Protein AF-A0A7G9RZU5-F1 (afdb_monomer_lite)

Sequence (117 aa):
MENNLLELIEYVETHLTDSDYQNVIKKIALSMADKPDSAIPHNLLGIVLLKHGLYNLAMNHFRAAVALDPTYTPANYNMISCDDPKFHPAFSSNTIIQGSTQKLTITKDGNITVIHI

pLDDT: mean 79.75, std 18.32, range [40.06, 97.75]

Foldseek 3Di:
DVCLLVVLLVCLVVQLDPVRLVVNLVSLVVVCVVCVLALQSLLSVLVSCLVVVNLVSSLVSLVVSCVSPVPFVQSVQCNVCSPPPPDDHDNHPCSCPPDAQWNWDQDPVGDTDTDRD

Structure (mmCIF, N/CA/C/O backbone):
data_AF-A0A7G9RZU5-F1
#
_entry.id   AF-A0A7G9RZU5-F1
#
loop_
_atom_site.group_PDB
_atom_site.id
_atom_site.type_symbol
_atom_site.label_atom_id
_atom_site.label_alt_id
_atom_site.label_comp_id
_atom_site.label_asym_id
_atom_site.label_entity_id
_atom_site.label_seq_id
_atom_site.pdbx_PDB_ins_code
_atom_site.Cartn_x
_atom_site.Cartn_y
_atom_site.Cartn_z
_atom_site.occupancy
_atom_site.B_iso_or_equiv
_atom_site.auth_seq_id
_atom_site.auth_comp_id
_atom_site.auth_asym_id
_atom_site.auth_atom_id
_atom_site.pdbx_PDB_model_num
ATOM 1 N N . MET A 1 1 ? -7.527 9.067 -17.908 1.00 46.41 1 MET A N 1
ATOM 2 C CA . MET A 1 1 ? -7.433 7.650 -17.484 1.00 46.41 1 MET A CA 1
ATOM 3 C C . MET A 1 1 ? -6.213 7.369 -16.603 1.00 46.41 1 MET A C 1
ATOM 5 O O . MET A 1 1 ? -6.291 6.431 -15.827 1.00 46.41 1 MET A O 1
ATOM 9 N N . GLU A 1 2 ? -5.145 8.179 -16.635 1.00 48.34 2 GLU A N 1
ATOM 10 C CA . GLU A 1 2 ? -3.990 8.039 -15.717 1.00 48.34 2 GLU A CA 1
ATOM 11 C C . GLU A 1 2 ? -4.260 8.485 -14.261 1.00 48.34 2 GLU A C 1
ATOM 13 O O . GLU A 1 2 ? -3.550 8.063 -13.356 1.00 48.34 2 GLU A O 1
ATOM 18 N N . ASN A 1 3 ? -5.328 9.249 -13.999 1.00 59.50 3 ASN A N 1
ATOM 19 C CA . ASN A 1 3 ? -5.606 9.801 -12.662 1.00 59.50 3 ASN A CA 1
ATOM 20 C C . ASN A 1 3 ? -6.149 8.797 -11.621 1.00 59.50 3 ASN A C 1
ATOM 22 O O . ASN A 1 3 ? -6.086 9.082 -10.432 1.00 59.50 3 ASN A O 1
ATOM 26 N N . ASN A 1 4 ? -6.635 7.611 -12.016 1.00 79.06 4 ASN A N 1
ATOM 27 C CA . ASN A 1 4 ? -7.365 6.714 -11.097 1.00 79.06 4 ASN A CA 1
ATOM 28 C C . ASN A 1 4 ? -6.466 6.103 -9.997 1.00 79.06 4 ASN A C 1
ATOM 30 O O . ASN A 1 4 ? -6.879 5.968 -8.849 1.00 79.06 4 ASN A O 1
ATOM 34 N N . LEU A 1 5 ? -5.209 5.767 -10.315 1.00 86.06 5 LEU A N 1
ATOM 35 C CA . LEU A 1 5 ? -4.297 5.162 -9.332 1.00 86.06 5 LEU A CA 1
ATOM 36 C C . LEU A 1 5 ? -3.726 6.191 -8.346 1.00 86.06 5 LEU A C 1
ATOM 38 O O . LEU A 1 5 ? -3.526 5.859 -7.181 1.00 86.06 5 LEU A O 1
ATOM 42 N N . LEU A 1 6 ? -3.508 7.435 -8.785 1.00 84.25 6 LEU A N 1
ATOM 43 C CA . LEU A 1 6 ? -3.120 8.534 -7.893 1.00 84.25 6 LEU A CA 1
ATOM 44 C C . LEU A 1 6 ? -4.269 8.908 -6.952 1.00 84.25 6 LEU A C 1
ATOM 46 O O . LEU A 1 6 ? -4.054 9.012 -5.749 1.00 84.25 6 LEU A O 1
ATOM 50 N N . GLU A 1 7 ? -5.493 9.007 -7.477 1.00 87.75 7 GLU A N 1
ATOM 51 C CA . GLU A 1 7 ? -6.699 9.211 -6.664 1.00 87.75 7 GLU A CA 1
ATOM 52 C C . GLU A 1 7 ? -6.901 8.077 -5.652 1.00 87.75 7 GLU A C 1
ATOM 54 O O . GLU A 1 7 ? -7.312 8.318 -4.519 1.00 87.75 7 GLU A O 1
ATOM 59 N N . LEU A 1 8 ? -6.607 6.828 -6.032 1.00 90.38 8 LEU A N 1
ATOM 60 C CA . LEU A 1 8 ? -6.654 5.704 -5.103 1.00 90.38 8 LEU A CA 1
ATOM 61 C C . LEU A 1 8 ? -5.626 5.865 -3.981 1.00 90.38 8 LEU A C 1
ATOM 63 O O . LEU A 1 8 ? -5.975 5.653 -2.825 1.00 90.38 8 LEU A O 1
ATOM 67 N N . ILE A 1 9 ? -4.384 6.226 -4.307 1.00 89.88 9 ILE A N 1
ATOM 68 C CA . ILE A 1 9 ? -3.329 6.454 -3.312 1.00 89.88 9 ILE A CA 1
ATOM 69 C C . ILE A 1 9 ? -3.765 7.527 -2.311 1.00 89.88 9 ILE A C 1
ATOM 71 O O . ILE A 1 9 ? -3.759 7.262 -1.111 1.00 89.88 9 ILE A O 1
ATOM 75 N N . GLU A 1 10 ? -4.205 8.687 -2.803 1.00 87.31 10 GLU A N 1
ATOM 76 C CA . GLU A 1 10 ? -4.662 9.803 -1.968 1.00 87.31 10 GLU A CA 1
ATOM 77 C C . GLU A 1 10 ? -5.869 9.406 -1.109 1.00 87.31 10 GLU A C 1
ATOM 79 O O . GLU A 1 10 ? -5.915 9.691 0.089 1.00 87.31 10 GLU A O 1
ATOM 84 N N . TYR A 1 11 ? -6.832 8.687 -1.692 1.00 90.12 11 TYR A N 1
ATOM 85 C CA . TYR A 1 11 ? -7.993 8.190 -0.962 1.00 90.12 11 TYR A CA 1
ATOM 86 C C . TYR A 1 11 ? -7.588 7.259 0.181 1.00 90.12 11 TYR A C 1
ATOM 88 O O . TYR A 1 11 ? -8.049 7.436 1.306 1.00 90.12 11 TYR A O 1
ATOM 96 N N . VAL A 1 12 ? -6.721 6.276 -0.085 1.00 91.12 12 VAL A N 1
ATOM 97 C CA . VAL A 1 12 ? -6.254 5.346 0.949 1.00 91.12 12 VAL A CA 1
ATOM 98 C C . VAL A 1 12 ? -5.480 6.114 2.021 1.00 91.12 12 VAL A C 1
ATOM 100 O O . VAL A 1 12 ? -5.751 5.922 3.197 1.00 91.12 12 VAL A O 1
ATOM 103 N N . GLU A 1 13 ? -4.562 7.004 1.652 1.00 85.31 13 GLU A N 1
ATOM 104 C CA . GLU A 1 13 ? -3.771 7.785 2.610 1.00 85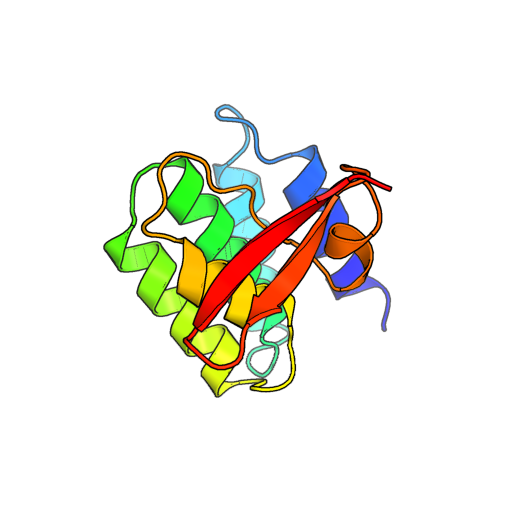.31 13 GLU A CA 1
ATOM 105 C C . GLU A 1 13 ? -4.649 8.614 3.563 1.00 85.31 13 GLU A C 1
ATOM 107 O O . GLU A 1 13 ? -4.413 8.631 4.771 1.00 85.31 13 GLU A O 1
ATOM 112 N N . THR A 1 14 ? -5.698 9.246 3.038 1.00 87.44 14 THR A N 1
ATOM 113 C CA . THR A 1 14 ? -6.583 10.138 3.805 1.00 87.44 14 THR A CA 1
ATOM 114 C C . THR A 1 14 ? -7.671 9.408 4.596 1.00 87.44 14 THR A C 1
ATOM 116 O O . THR A 1 14 ? -8.076 9.887 5.655 1.00 87.44 14 THR A O 1
ATOM 119 N N . HIS A 1 15 ? -8.139 8.251 4.118 1.00 86.62 15 HIS A N 1
ATOM 120 C CA . HIS A 1 15 ? -9.274 7.522 4.703 1.00 86.62 15 HIS A CA 1
ATOM 121 C C . HIS A 1 15 ? -8.859 6.252 5.456 1.00 86.62 15 HIS A C 1
ATOM 123 O O . HIS A 1 15 ? -9.714 5.541 5.984 1.00 86.62 15 HIS A O 1
ATOM 129 N N . LEU A 1 16 ? -7.561 5.951 5.563 1.00 83.25 16 LEU A N 1
ATOM 130 C CA . LEU A 1 16 ? -7.056 4.812 6.333 1.00 83.25 16 LEU A CA 1
ATOM 131 C C . LEU A 1 16 ? -7.085 5.087 7.846 1.00 83.25 16 LEU A C 1
ATOM 133 O O . LEU A 1 16 ? -6.062 5.167 8.527 1.00 83.25 16 LEU A O 1
ATOM 137 N N . THR A 1 17 ? -8.305 5.211 8.353 1.00 81.06 17 THR A N 1
ATOM 138 C CA . THR A 1 17 ? -8.666 5.284 9.767 1.00 81.06 17 THR A CA 1
ATOM 139 C C . THR A 1 17 ? -9.447 4.027 10.151 1.00 81.06 17 THR A C 1
ATOM 141 O O . THR A 1 17 ? -10.094 3.406 9.302 1.00 81.06 17 THR A O 1
ATOM 144 N N . ASP A 1 18 ? -9.441 3.664 11.433 1.00 72.94 18 ASP A N 1
ATOM 145 C CA . ASP A 1 18 ? -10.105 2.443 11.920 1.00 72.94 18 ASP A CA 1
ATOM 146 C C . ASP A 1 18 ? -11.617 2.414 11.638 1.00 72.94 18 ASP A C 1
ATOM 148 O O . ASP A 1 18 ? -12.218 1.346 11.560 1.00 72.94 18 ASP A O 1
ATOM 152 N N . SER A 1 19 ? -12.255 3.576 11.467 1.00 78.81 19 SER A N 1
ATOM 153 C CA . SER A 1 19 ? -13.696 3.657 11.191 1.00 78.81 19 SER A CA 1
ATOM 154 C C . SER A 1 19 ? -14.057 3.454 9.717 1.00 78.81 19 SER A C 1
ATOM 156 O O . SER A 1 19 ? -15.200 3.106 9.432 1.00 78.81 19 SER A O 1
ATOM 158 N N . ASP A 1 20 ? -13.116 3.642 8.784 1.00 78.75 20 ASP A N 1
ATOM 159 C CA . ASP A 1 20 ? -13.410 3.690 7.339 1.00 78.75 20 ASP A CA 1
ATOM 160 C C . ASP A 1 20 ? -12.671 2.619 6.509 1.00 78.75 20 ASP A C 1
ATOM 162 O O . ASP A 1 20 ? -12.783 2.545 5.282 1.00 78.75 20 ASP A O 1
ATOM 166 N N . TYR A 1 21 ? -11.947 1.710 7.171 1.00 81.44 21 TYR A N 1
ATOM 167 C CA . TYR A 1 21 ? -11.112 0.714 6.488 1.00 81.44 21 TYR A CA 1
ATOM 168 C C . TYR A 1 21 ? -11.893 -0.198 5.519 1.00 81.44 21 TYR A C 1
ATOM 170 O O . TYR A 1 21 ? -11.340 -0.665 4.524 1.00 81.44 21 TYR A O 1
ATOM 178 N N . GLN A 1 22 ? -13.186 -0.435 5.760 1.00 86.38 22 GLN A N 1
ATOM 179 C CA . GLN A 1 22 ? -14.037 -1.251 4.884 1.00 86.38 22 GLN A CA 1
ATOM 180 C C . GLN A 1 22 ? -14.243 -0.605 3.505 1.00 86.38 22 GLN A C 1
ATOM 182 O O . GLN A 1 22 ? -14.174 -1.289 2.479 1.00 86.38 22 GLN A O 1
ATOM 187 N N . ASN A 1 23 ? -14.438 0.717 3.451 1.00 89.56 23 ASN A N 1
ATOM 188 C CA . ASN A 1 23 ? -14.558 1.437 2.182 1.00 89.56 23 ASN A CA 1
ATOM 189 C C . ASN A 1 23 ? -13.213 1.504 1.455 1.00 89.56 23 ASN A C 1
ATOM 191 O O . ASN A 1 23 ? -13.162 1.315 0.237 1.00 89.56 23 ASN A O 1
ATOM 195 N N . VAL A 1 24 ? -12.122 1.670 2.209 1.00 93.00 24 VAL A N 1
ATOM 196 C CA . VAL A 1 24 ? -10.748 1.604 1.697 1.00 93.00 24 VAL A CA 1
ATOM 197 C C . VAL A 1 24 ? -10.483 0.262 1.012 1.00 93.00 24 VAL A C 1
ATOM 199 O O . VAL A 1 24 ? -10.113 0.238 -0.163 1.00 93.00 24 VAL A O 1
ATOM 202 N N . ILE A 1 25 ? -10.753 -0.861 1.685 1.00 93.25 25 ILE A N 1
ATOM 203 C CA . ILE A 1 25 ? -10.580 -2.204 1.106 1.00 93.25 25 ILE A CA 1
ATOM 204 C C . ILE A 1 25 ? -11.442 -2.373 -0.145 1.00 93.25 25 ILE A C 1
ATOM 206 O O . ILE A 1 25 ? -10.951 -2.855 -1.167 1.00 93.25 25 ILE A O 1
ATOM 210 N N . LYS A 1 26 ? -12.710 -1.947 -0.102 1.00 93.00 26 LYS A N 1
ATOM 211 C CA . LYS A 1 26 ? -13.614 -2.040 -1.254 1.00 93.00 26 LYS A CA 1
ATOM 212 C C . LYS A 1 26 ? -13.068 -1.279 -2.463 1.00 93.00 26 LYS A C 1
ATOM 214 O O . LYS A 1 26 ? -13.095 -1.803 -3.575 1.00 93.00 26 LYS A O 1
ATOM 219 N N . LYS A 1 27 ? -12.556 -0.062 -2.263 1.00 93.62 27 LYS A N 1
ATOM 220 C CA . LYS A 1 27 ? -12.016 0.760 -3.352 1.00 93.62 27 LYS A CA 1
ATOM 221 C C . LYS A 1 27 ? -10.712 0.184 -3.910 1.00 93.62 27 LYS A C 1
ATOM 223 O O . LYS A 1 27 ? -10.541 0.171 -5.128 1.00 93.62 27 LYS A O 1
ATOM 228 N N . ILE A 1 28 ? -9.856 -0.379 -3.056 1.00 94.94 28 ILE A N 1
ATOM 229 C CA . ILE A 1 28 ? -8.659 -1.115 -3.489 1.00 94.94 28 ILE A CA 1
ATOM 230 C C . ILE A 1 28 ? -9.042 -2.356 -4.310 1.00 94.94 28 ILE A C 1
ATOM 232 O O . ILE A 1 28 ? -8.479 -2.567 -5.381 1.00 94.94 28 ILE A O 1
ATOM 236 N N . ALA A 1 29 ? -10.023 -3.146 -3.864 1.00 94.50 29 ALA A N 1
ATOM 237 C CA . ALA A 1 29 ? -10.470 -4.350 -4.568 1.00 94.50 29 ALA A CA 1
ATOM 238 C C . ALA A 1 29 ? -11.035 -4.036 -5.963 1.00 94.50 29 ALA A C 1
ATOM 240 O O . ALA A 1 29 ? -10.718 -4.727 -6.930 1.00 94.50 29 ALA A O 1
ATOM 241 N N . LEU A 1 30 ? -11.817 -2.958 -6.088 1.00 94.19 30 LEU A N 1
ATOM 242 C CA . LEU A 1 30 ? -12.293 -2.478 -7.389 1.00 94.19 30 LEU A CA 1
ATOM 243 C C . LEU A 1 30 ? -11.131 -2.071 -8.299 1.00 94.19 30 LEU A C 1
ATOM 245 O O . LEU A 1 30 ? -11.128 -2.423 -9.475 1.00 94.19 30 LEU A O 1
ATOM 249 N N . SER A 1 31 ? -10.125 -1.377 -7.761 1.00 93.75 31 SER A N 1
ATOM 250 C CA . SER A 1 31 ? -8.955 -1.002 -8.555 1.00 93.75 31 SER A CA 1
ATOM 251 C C . SER A 1 31 ? -8.109 -2.204 -8.969 1.00 93.75 31 SER A C 1
ATOM 253 O O . SER A 1 31 ? -7.546 -2.180 -10.056 1.00 93.75 31 SER A O 1
ATOM 255 N N . MET A 1 32 ? -8.015 -3.239 -8.135 1.00 93.69 32 MET A N 1
ATOM 256 C CA . MET A 1 32 ? -7.321 -4.485 -8.470 1.00 93.69 32 MET A CA 1
ATOM 257 C C . MET A 1 32 ? -8.041 -5.247 -9.591 1.00 93.69 32 MET A C 1
ATOM 259 O O . MET A 1 32 ? -7.388 -5.843 -10.439 1.00 93.69 32 MET A O 1
ATOM 263 N N . ALA A 1 33 ? -9.377 -5.190 -9.636 1.00 93.00 33 ALA A N 1
ATOM 264 C CA . ALA A 1 33 ? -10.158 -5.768 -10.729 1.00 93.00 33 ALA A CA 1
ATOM 265 C C . ALA A 1 33 ? -10.020 -4.979 -12.046 1.00 93.00 33 ALA A C 1
ATOM 267 O O . ALA A 1 33 ? -9.972 -5.584 -13.112 1.00 93.00 33 ALA A O 1
ATOM 268 N N . ASP A 1 34 ? -9.942 -3.645 -11.976 1.00 93.12 34 ASP A N 1
ATOM 269 C CA . ASP A 1 34 ? -9.752 -2.769 -13.146 1.00 93.12 34 ASP A CA 1
ATOM 270 C C . ASP A 1 34 ? -8.314 -2.817 -13.694 1.00 93.12 34 ASP A C 1
ATOM 272 O O . ASP A 1 34 ? -8.091 -2.716 -14.900 1.00 93.12 34 ASP A O 1
ATOM 276 N N . LYS A 1 35 ? -7.330 -2.974 -12.799 1.00 92.38 35 LYS A N 1
ATOM 277 C CA . LYS A 1 35 ? -5.888 -2.950 -13.083 1.00 92.38 35 LYS A CA 1
ATOM 278 C C . LYS A 1 35 ? -5.188 -4.174 -12.474 1.00 92.38 35 LYS A C 1
ATOM 280 O O . LYS A 1 35 ? -4.406 -4.018 -11.532 1.00 92.38 35 LYS A O 1
ATOM 285 N N . PRO A 1 36 ? -5.461 -5.391 -12.979 1.00 93.81 36 PRO A N 1
ATOM 286 C CA . PRO A 1 36 ? -4.926 -6.630 -12.406 1.00 93.81 36 PRO A CA 1
ATOM 287 C C . PRO A 1 36 ? -3.405 -6.778 -12.563 1.00 93.81 36 PRO A C 1
ATOM 289 O O . PRO A 1 36 ? -2.788 -7.582 -11.873 1.00 93.81 36 PRO A O 1
ATOM 292 N N . ASP A 1 37 ? -2.801 -6.009 -13.465 1.00 94.81 37 ASP A N 1
ATOM 293 C CA . ASP A 1 37 ? -1.365 -5.942 -13.735 1.00 94.81 37 ASP A CA 1
ATOM 294 C C . ASP A 1 37 ? -0.644 -4.847 -12.928 1.00 94.81 37 ASP A C 1
ATOM 296 O O . ASP A 1 37 ? 0.570 -4.690 -13.037 1.00 94.81 37 ASP A O 1
ATOM 300 N N . SER A 1 38 ? -1.368 -4.086 -12.100 1.00 93.88 38 SER A N 1
ATOM 301 C CA . SER A 1 38 ? -0.794 -2.988 -11.327 1.00 93.88 38 SER A CA 1
ATOM 302 C C . SER A 1 38 ? -0.306 -3.436 -9.953 1.00 93.88 38 SER A C 1
ATOM 304 O O . SER A 1 38 ? -1.044 -4.021 -9.159 1.00 93.88 38 SER A O 1
ATOM 306 N N . ALA A 1 39 ? 0.926 -3.059 -9.614 1.00 95.12 39 ALA A N 1
ATOM 307 C CA . ALA A 1 39 ? 1.491 -3.268 -8.284 1.00 95.12 39 ALA A CA 1
ATOM 308 C C . ALA A 1 39 ? 0.834 -2.392 -7.196 1.00 95.12 39 ALA A C 1
ATOM 310 O O . ALA A 1 39 ? 0.835 -2.756 -6.017 1.00 95.12 39 ALA A O 1
ATOM 311 N N . ILE A 1 40 ? 0.254 -1.245 -7.575 1.00 94.31 40 ILE A N 1
ATOM 312 C CA . ILE A 1 40 ? -0.240 -0.225 -6.635 1.00 94.31 40 ILE A CA 1
ATOM 313 C C . ILE A 1 40 ? -1.362 -0.770 -5.729 1.00 94.31 40 ILE A C 1
ATOM 315 O O . ILE A 1 40 ? -1.205 -0.689 -4.510 1.00 94.31 40 ILE A O 1
ATOM 319 N N . PRO A 1 41 ? -2.457 -1.375 -6.239 1.00 95.31 41 PRO A N 1
ATOM 320 C CA . PRO A 1 41 ? -3.526 -1.896 -5.383 1.00 95.31 41 PRO A CA 1
ATOM 321 C C . PRO A 1 41 ? -3.049 -2.981 -4.411 1.00 95.31 41 PRO A C 1
ATOM 323 O O . PRO A 1 41 ? -3.494 -3.024 -3.265 1.00 95.31 41 PRO A O 1
ATOM 326 N N . HIS A 1 42 ? -2.110 -3.830 -4.838 1.00 97.31 42 HIS A N 1
ATOM 327 C CA . HIS A 1 42 ? -1.511 -4.842 -3.970 1.00 97.31 42 HIS A CA 1
ATOM 328 C C . HIS A 1 42 ? -0.695 -4.199 -2.844 1.00 97.31 42 HIS A C 1
ATOM 330 O O . HIS A 1 42 ? -0.894 -4.541 -1.681 1.00 97.31 42 HIS A O 1
ATOM 336 N N . ASN A 1 43 ? 0.150 -3.213 -3.152 1.00 96.19 43 ASN A N 1
ATOM 337 C CA . ASN A 1 43 ? 0.889 -2.475 -2.130 1.00 96.19 43 ASN A CA 1
ATOM 338 C C . ASN A 1 43 ? -0.048 -1.787 -1.126 1.00 96.19 43 ASN A C 1
ATOM 340 O O . ASN A 1 43 ? 0.125 -1.929 0.082 1.00 96.19 43 ASN A O 1
ATOM 344 N N . LEU A 1 44 ? -1.078 -1.097 -1.617 1.00 95.56 44 LEU A N 1
ATOM 345 C CA . LEU A 1 44 ? -2.046 -0.400 -0.771 1.00 95.56 44 LEU A CA 1
ATOM 346 C C . LEU A 1 44 ? -2.797 -1.365 0.152 1.00 95.56 44 LEU A C 1
ATOM 348 O O . LEU A 1 44 ? -2.925 -1.085 1.341 1.00 95.56 44 LEU A O 1
ATOM 352 N N . LEU A 1 45 ? -3.230 -2.529 -0.347 1.00 95.88 45 LEU A N 1
ATOM 353 C CA . LEU A 1 45 ? -3.873 -3.539 0.498 1.00 95.88 45 LEU A CA 1
ATOM 354 C C . LEU A 1 45 ? -2.916 -4.080 1.566 1.00 95.88 45 LEU A C 1
ATOM 356 O O . LEU A 1 45 ? -3.319 -4.257 2.714 1.00 95.88 45 LEU A O 1
ATOM 360 N N . GLY A 1 46 ? -1.644 -4.286 1.21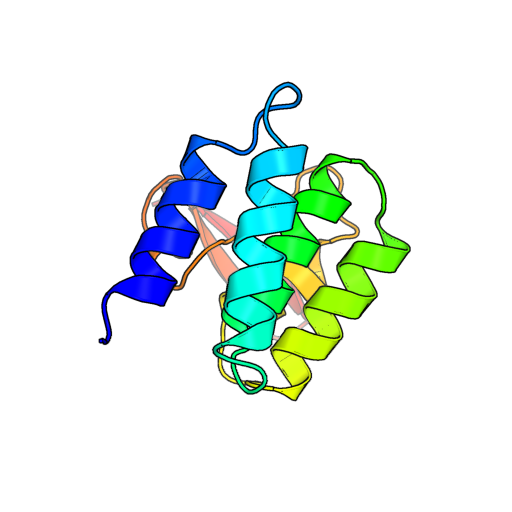3 1.00 95.38 46 GLY A N 1
ATOM 361 C CA . GLY A 1 46 ? -0.608 -4.665 2.170 1.00 95.38 46 GLY A CA 1
ATOM 362 C C . GLY A 1 46 ? -0.482 -3.659 3.316 1.00 95.38 46 GLY A C 1
ATOM 363 O O . GLY A 1 46 ? -0.468 -4.056 4.479 1.00 95.38 46 GLY A O 1
ATOM 364 N N . ILE A 1 47 ? -0.492 -2.357 3.014 1.00 93.44 47 ILE A N 1
ATOM 365 C CA . ILE A 1 47 ? -0.458 -1.285 4.024 1.00 93.44 47 ILE A CA 1
ATOM 366 C C . ILE A 1 47 ? -1.681 -1.348 4.951 1.00 93.44 47 ILE A C 1
ATOM 368 O O . ILE A 1 47 ? -1.535 -1.233 6.170 1.00 93.44 47 ILE A O 1
ATOM 372 N N . VAL A 1 48 ? -2.881 -1.549 4.393 1.00 91.94 48 VAL A N 1
ATOM 373 C CA . VAL A 1 48 ? -4.112 -1.672 5.192 1.00 91.94 48 VAL A CA 1
ATOM 374 C C . VAL A 1 48 ? -4.020 -2.868 6.137 1.00 91.94 48 VAL A C 1
ATOM 376 O O . VAL A 1 48 ? -4.267 -2.722 7.332 1.00 91.94 48 VAL A O 1
ATOM 379 N N . LEU A 1 49 ? -3.628 -4.037 5.628 1.00 91.81 49 LEU A N 1
ATOM 380 C CA . LEU A 1 49 ? -3.490 -5.262 6.419 1.00 91.81 49 LEU A CA 1
ATOM 381 C C . LEU A 1 49 ? -2.446 -5.109 7.526 1.00 91.81 49 LEU A C 1
ATOM 383 O O . LEU A 1 49 ? -2.674 -5.538 8.657 1.00 91.81 49 LEU A O 1
ATOM 387 N N . LEU A 1 50 ? -1.333 -4.447 7.218 1.00 89.62 50 LEU A N 1
ATOM 388 C CA . LEU A 1 50 ? -0.268 -4.199 8.175 1.00 89.62 50 LEU A CA 1
ATOM 389 C C . LEU A 1 50 ? -0.739 -3.336 9.349 1.00 89.62 50 LEU A C 1
ATOM 391 O O . LEU A 1 50 ? -0.475 -3.681 10.498 1.00 89.62 50 LEU A O 1
ATOM 395 N N . LYS A 1 51 ? -1.495 -2.261 9.087 1.00 87.00 51 LYS A N 1
ATOM 396 C CA . LYS A 1 51 ? -2.074 -1.425 10.155 1.00 87.00 51 LYS A CA 1
ATOM 397 C C . LYS A 1 51 ? -3.023 -2.189 11.080 1.00 87.00 51 LYS A C 1
ATOM 399 O O . LYS A 1 51 ? -3.163 -1.809 12.235 1.00 87.00 51 LYS A O 1
ATOM 404 N N . HIS A 1 52 ? -3.626 -3.273 10.596 1.00 86.06 52 HIS A N 1
ATOM 405 C CA . HIS A 1 52 ? -4.496 -4.146 11.385 1.00 86.06 52 HIS A CA 1
ATOM 406 C C . HIS A 1 52 ? -3.740 -5.320 12.038 1.00 86.06 52 HIS A C 1
ATOM 408 O O . HIS A 1 52 ? -4.365 -6.253 12.538 1.00 86.06 52 HIS A O 1
ATOM 414 N N . GLY A 1 53 ? -2.401 -5.312 12.022 1.00 87.75 53 GLY A N 1
ATOM 415 C CA . GLY A 1 53 ? -1.570 -6.364 12.618 1.00 87.75 53 GLY A CA 1
ATOM 416 C C . GLY A 1 53 ? -1.581 -7.687 11.845 1.00 87.75 53 GLY A C 1
ATOM 417 O O . GLY A 1 53 ? -1.148 -8.716 12.362 1.00 87.75 53 GLY A O 1
ATOM 418 N N . LEU A 1 54 ? -2.067 -7.694 10.601 1.00 90.25 54 LEU A N 1
ATOM 419 C CA . LEU A 1 54 ? -2.158 -8.887 9.756 1.00 90.25 54 LEU A CA 1
ATOM 420 C C . LEU A 1 54 ? -0.888 -9.055 8.905 1.00 90.25 54 LEU A C 1
ATOM 422 O O . LEU A 1 54 ? -0.951 -9.131 7.676 1.00 90.25 54 LEU A O 1
ATOM 426 N N . TYR A 1 55 ? 0.270 -9.132 9.568 1.00 89.31 55 TYR A N 1
ATOM 427 C CA . TYR A 1 55 ? 1.609 -9.128 8.954 1.00 89.31 55 TYR A CA 1
ATOM 428 C C . TYR A 1 55 ? 1.787 -10.171 7.839 1.00 89.31 55 TYR A C 1
ATOM 430 O O . TYR A 1 55 ? 2.202 -9.840 6.731 1.00 89.31 55 TYR A O 1
ATOM 438 N N . ASN A 1 56 ? 1.383 -11.422 8.086 1.00 91.00 56 ASN A N 1
ATOM 439 C CA . ASN A 1 56 ? 1.508 -12.503 7.100 1.00 91.00 56 ASN A CA 1
ATOM 440 C C . ASN A 1 56 ? 0.726 -12.218 5.806 1.00 91.00 56 ASN A C 1
ATOM 442 O O . ASN A 1 56 ? 1.192 -12.525 4.710 1.00 91.00 56 ASN A O 1
ATOM 446 N N . LEU A 1 57 ? -0.467 -11.626 5.925 1.00 93.25 57 LEU A N 1
ATOM 447 C CA . LEU A 1 57 ? -1.282 -11.272 4.764 1.00 93.25 57 LEU A CA 1
ATOM 448 C C . LEU A 1 57 ? -0.704 -10.048 4.051 1.00 93.25 57 LEU A C 1
ATOM 450 O O . LEU A 1 57 ? -0.637 -10.042 2.823 1.00 93.25 57 LEU A O 1
ATOM 454 N N . ALA A 1 58 ? -0.228 -9.053 4.803 1.00 94.62 58 ALA A N 1
ATOM 455 C CA . ALA A 1 58 ? 0.443 -7.885 4.242 1.00 94.62 58 ALA A CA 1
ATOM 456 C C . ALA A 1 58 ? 1.660 -8.283 3.391 1.00 94.62 58 ALA A C 1
ATOM 458 O O . ALA A 1 58 ? 1.766 -7.865 2.238 1.00 94.62 58 ALA A O 1
ATOM 459 N N . MET A 1 59 ? 2.512 -9.176 3.908 1.00 95.12 59 MET A N 1
ATOM 460 C CA . MET A 1 59 ? 3.685 -9.702 3.202 1.00 95.12 59 MET A CA 1
ATOM 461 C C . MET A 1 59 ? 3.320 -10.360 1.863 1.00 95.12 59 MET A C 1
ATOM 463 O O . MET A 1 59 ? 3.999 -10.142 0.859 1.00 95.12 59 MET A O 1
ATOM 467 N N . ASN A 1 60 ? 2.229 -11.131 1.806 1.00 96.38 60 ASN A N 1
ATOM 468 C CA . ASN A 1 60 ? 1.771 -11.741 0.553 1.00 96.38 60 ASN A CA 1
ATOM 469 C C . ASN A 1 60 ? 1.408 -10.684 -0.498 1.00 96.38 60 ASN A C 1
ATOM 471 O O . ASN A 1 60 ? 1.749 -10.832 -1.672 1.00 96.38 60 ASN A O 1
ATOM 475 N N . HIS A 1 61 ? 0.755 -9.601 -0.077 1.00 97.19 61 HIS A N 1
ATOM 476 C CA . HIS A 1 61 ? 0.382 -8.510 -0.970 1.00 97.19 61 HIS A CA 1
ATOM 477 C C . HIS A 1 61 ? 1.583 -7.664 -1.408 1.00 97.19 61 HIS A C 1
ATOM 479 O O . HIS A 1 61 ? 1.668 -7.318 -2.585 1.00 97.19 61 HIS A O 1
ATOM 485 N N . PHE A 1 62 ? 2.555 -7.406 -0.530 1.00 96.12 62 PHE A N 1
ATOM 486 C CA . PHE A 1 62 ? 3.797 -6.743 -0.934 1.00 96.12 62 PHE A CA 1
ATOM 487 C C . PHE A 1 62 ? 4.601 -7.588 -1.927 1.00 96.12 62 PHE A C 1
ATOM 489 O O . PHE A 1 62 ? 5.049 -7.068 -2.945 1.00 96.12 62 PHE A O 1
ATOM 496 N N . ARG A 1 63 ? 4.698 -8.905 -1.709 1.00 97.25 63 ARG A N 1
ATOM 497 C CA . ARG A 1 63 ? 5.327 -9.830 -2.666 1.00 97.25 63 ARG A CA 1
ATOM 498 C C . ARG A 1 63 ? 4.630 -9.838 -4.021 1.00 97.25 63 ARG A C 1
ATOM 500 O O . ARG A 1 63 ? 5.308 -9.832 -5.041 1.00 97.25 63 ARG A O 1
ATOM 507 N N . ALA A 1 64 ? 3.298 -9.830 -4.038 1.00 97.75 64 ALA A N 1
ATOM 508 C CA . ALA A 1 64 ? 2.537 -9.734 -5.280 1.00 97.75 64 ALA A CA 1
ATOM 509 C C . ALA A 1 64 ? 2.825 -8.414 -6.014 1.00 97.75 64 ALA A C 1
ATOM 511 O O . ALA A 1 64 ? 3.079 -8.431 -7.213 1.00 97.75 64 ALA A O 1
ATOM 512 N N . ALA A 1 65 ? 2.868 -7.289 -5.294 1.00 97.00 65 ALA A N 1
ATOM 513 C CA . ALA A 1 65 ? 3.217 -5.995 -5.873 1.00 97.00 65 ALA A CA 1
ATOM 514 C C . ALA A 1 65 ? 4.634 -5.991 -6.475 1.00 97.00 65 ALA A C 1
ATOM 516 O O . ALA A 1 65 ? 4.804 -5.560 -7.611 1.00 97.00 65 ALA A O 1
ATOM 517 N N . VAL A 1 66 ? 5.628 -6.538 -5.764 1.00 96.38 66 VAL A N 1
ATOM 518 C CA . VAL A 1 66 ? 7.010 -6.677 -6.267 1.00 96.38 66 VAL A CA 1
ATOM 519 C C . VAL A 1 66 ? 7.091 -7.626 -7.467 1.00 96.38 66 VAL A C 1
ATOM 521 O O . VAL A 1 66 ? 7.887 -7.401 -8.371 1.00 96.38 66 VAL A O 1
ATOM 524 N N . ALA A 1 67 ? 6.276 -8.682 -7.506 1.00 97.69 67 ALA A N 1
ATOM 525 C CA . ALA A 1 67 ? 6.238 -9.600 -8.643 1.00 97.69 67 ALA A CA 1
ATOM 526 C C . ALA A 1 67 ? 5.627 -8.958 -9.901 1.00 97.69 67 ALA A C 1
ATOM 528 O O . ALA A 1 67 ? 6.067 -9.265 -11.007 1.00 97.69 67 ALA A O 1
ATOM 529 N N . LEU A 1 68 ? 4.628 -8.085 -9.732 1.00 97.00 68 LEU A N 1
ATOM 530 C CA . LEU A 1 68 ? 3.995 -7.339 -10.824 1.00 97.00 68 LEU A CA 1
ATOM 531 C C . LEU A 1 68 ? 4.903 -6.22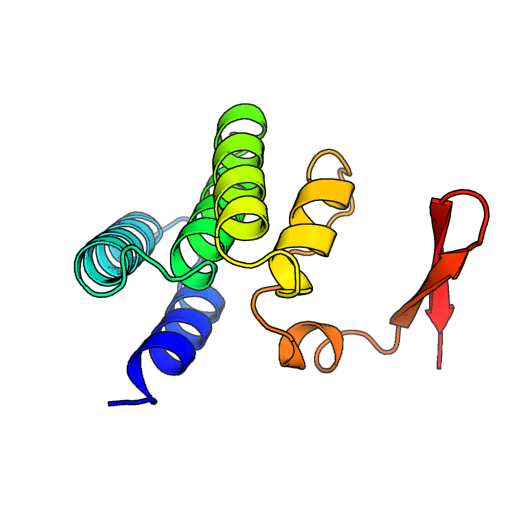5 -11.352 1.00 97.00 68 LEU A C 1
ATOM 533 O O . LEU A 1 68 ? 5.069 -6.090 -12.561 1.00 97.00 68 LEU A O 1
ATOM 537 N N . ASP A 1 69 ? 5.513 -5.455 -10.451 1.00 94.81 69 ASP A N 1
ATOM 538 C CA . ASP A 1 69 ? 6.479 -4.417 -10.797 1.00 94.81 69 ASP A CA 1
ATOM 539 C C . ASP A 1 69 ? 7.658 -4.420 -9.809 1.00 94.81 69 ASP A C 1
ATOM 541 O O . ASP A 1 69 ? 7.601 -3.787 -8.747 1.00 94.81 69 ASP A O 1
ATOM 545 N N . PRO A 1 70 ? 8.773 -5.079 -10.169 1.00 93.06 70 PRO A N 1
ATOM 546 C CA . PRO A 1 70 ? 9.980 -5.086 -9.350 1.00 93.06 70 PRO A CA 1
ATOM 547 C C . PRO A 1 70 ? 10.607 -3.699 -9.160 1.00 93.06 70 PRO A C 1
ATOM 549 O O . PRO A 1 70 ? 11.406 -3.510 -8.242 1.00 93.06 70 PRO A O 1
ATOM 552 N N . THR A 1 71 ? 10.276 -2.727 -10.017 1.00 91.38 71 THR A N 1
ATOM 553 C CA . THR A 1 71 ? 10.802 -1.356 -9.967 1.00 91.38 71 THR A CA 1
ATOM 554 C C . THR A 1 71 ? 9.943 -0.416 -9.124 1.00 91.38 71 THR A C 1
ATOM 556 O O . THR A 1 71 ? 10.371 0.700 -8.820 1.00 91.38 71 THR A O 1
ATOM 559 N N . TYR A 1 72 ? 8.768 -0.866 -8.672 1.00 88.88 72 TYR A N 1
ATOM 560 C CA . TYR A 1 72 ? 7.890 -0.088 -7.809 1.00 88.88 72 TYR A CA 1
ATOM 561 C C . TYR A 1 72 ? 8.460 -0.002 -6.384 1.00 88.88 72 TYR A C 1
ATOM 563 O O . TYR A 1 72 ? 8.200 -0.827 -5.503 1.00 88.88 72 TYR A O 1
ATOM 571 N N . THR A 1 73 ? 9.268 1.034 -6.155 1.00 89.38 73 THR A N 1
ATOM 572 C CA . THR A 1 73 ? 10.002 1.294 -4.905 1.00 89.38 73 THR A CA 1
ATOM 573 C C . THR A 1 73 ? 9.160 1.172 -3.627 1.00 89.38 73 THR A C 1
ATOM 575 O O . THR A 1 73 ? 9.658 0.564 -2.677 1.00 89.38 73 THR A O 1
ATOM 578 N N . PRO A 1 74 ? 7.906 1.673 -3.558 1.00 89.62 74 PRO A N 1
ATOM 579 C CA . PRO A 1 74 ? 7.096 1.562 -2.345 1.00 89.62 74 PRO A CA 1
ATOM 580 C C . PRO A 1 74 ? 6.826 0.117 -1.916 1.00 89.62 74 PRO A C 1
ATOM 582 O O . PRO A 1 74 ? 6.922 -0.181 -0.730 1.00 89.62 74 PRO A O 1
ATOM 585 N N . ALA A 1 75 ? 6.559 -0.798 -2.855 1.00 91.50 75 ALA A N 1
ATOM 586 C CA . ALA A 1 75 ? 6.322 -2.201 -2.514 1.00 91.50 75 ALA A CA 1
ATOM 587 C C . ALA A 1 75 ? 7.584 -2.887 -1.988 1.00 91.50 75 ALA A C 1
ATOM 589 O O . ALA A 1 75 ? 7.508 -3.623 -1.009 1.00 91.50 75 ALA A O 1
ATOM 590 N N . ASN A 1 76 ? 8.748 -2.607 -2.584 1.00 89.81 76 ASN A N 1
ATOM 591 C CA . ASN A 1 76 ? 10.024 -3.126 -2.089 1.00 89.81 76 ASN A CA 1
ATOM 592 C C . ASN A 1 76 ? 10.322 -2.631 -0.669 1.00 89.81 76 ASN A C 1
ATOM 594 O O . ASN A 1 76 ? 10.664 -3.427 0.204 1.00 89.81 76 ASN A O 1
ATOM 598 N N . TYR A 1 77 ? 10.156 -1.328 -0.432 1.00 89.06 77 TYR A N 1
ATOM 599 C CA . TYR A 1 77 ? 10.359 -0.731 0.884 1.00 89.06 77 TYR A CA 1
ATOM 600 C C . TYR A 1 77 ? 9.409 -1.336 1.924 1.00 89.06 77 TYR A C 1
ATOM 602 O O . TYR A 1 77 ? 9.848 -1.815 2.968 1.00 89.06 77 TYR A O 1
ATOM 610 N N . ASN A 1 78 ? 8.115 -1.402 1.603 1.00 91.56 78 ASN A N 1
ATOM 611 C CA . ASN A 1 78 ? 7.119 -1.953 2.510 1.00 91.56 78 ASN A CA 1
ATOM 612 C C . ASN A 1 78 ? 7.321 -3.450 2.762 1.00 91.56 78 ASN A C 1
ATOM 614 O O . ASN A 1 78 ? 7.100 -3.897 3.879 1.00 91.56 78 ASN A O 1
ATOM 618 N N . MET A 1 79 ? 7.779 -4.218 1.768 1.00 91.06 79 MET A N 1
ATOM 619 C CA . MET A 1 79 ? 8.108 -5.635 1.933 1.00 91.06 79 MET A CA 1
ATOM 620 C C . MET A 1 79 ? 9.274 -5.839 2.904 1.00 91.06 79 MET A C 1
ATOM 622 O O . MET A 1 79 ? 9.188 -6.685 3.785 1.00 91.06 79 MET A O 1
ATOM 626 N N . ILE A 1 80 ? 10.363 -5.078 2.743 1.00 8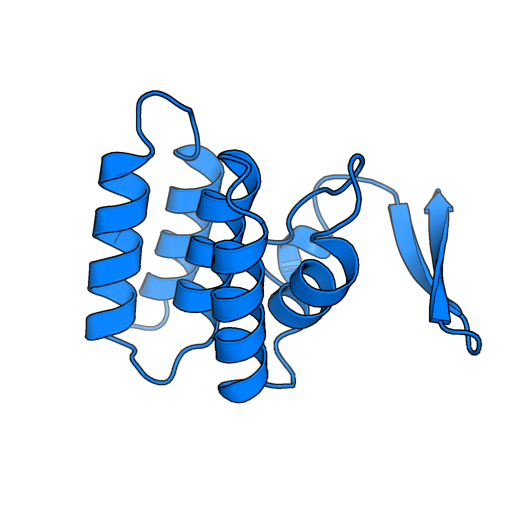8.44 80 ILE A N 1
ATOM 627 C CA . ILE A 1 80 ? 11.568 -5.211 3.578 1.00 88.44 80 ILE A CA 1
ATOM 628 C C . ILE A 1 80 ? 11.271 -4.820 5.027 1.00 88.44 80 ILE A C 1
ATOM 630 O O . ILE A 1 80 ? 11.817 -5.414 5.954 1.00 88.44 80 ILE A O 1
ATOM 634 N N . SER A 1 81 ? 10.409 -3.827 5.223 1.00 83.50 81 SER A N 1
ATOM 635 C CA . SER A 1 81 ? 10.172 -3.233 6.533 1.00 83.50 81 SER A CA 1
ATOM 636 C C . SER A 1 81 ? 8.856 -3.655 7.193 1.00 83.50 81 SER A C 1
ATOM 638 O O . SER A 1 81 ? 8.562 -3.154 8.275 1.00 83.50 81 SER A O 1
ATOM 640 N N . CYS A 1 82 ? 8.062 -4.568 6.612 1.00 83.56 82 CYS A N 1
ATOM 641 C CA . CYS A 1 82 ? 6.757 -4.918 7.196 1.00 83.56 82 CYS A CA 1
ATOM 642 C C . CYS A 1 82 ? 6.854 -5.578 8.577 1.00 83.56 82 CYS A C 1
ATOM 644 O O . CYS A 1 82 ? 5.882 -5.556 9.324 1.00 83.56 82 CYS A O 1
ATOM 646 N N . ASP A 1 83 ? 8.008 -6.143 8.925 1.00 77.19 83 ASP A N 1
ATOM 647 C CA . ASP A 1 83 ? 8.243 -6.781 10.222 1.00 77.19 83 ASP A CA 1
ATOM 648 C C . ASP A 1 83 ? 8.812 -5.804 11.277 1.00 77.19 83 ASP A C 1
ATOM 650 O O . ASP A 1 83 ? 9.066 -6.201 12.416 1.00 77.19 83 ASP A O 1
ATOM 654 N N . ASP A 1 84 ? 9.006 -4.521 10.934 1.00 78.06 84 ASP A N 1
ATOM 655 C CA . ASP A 1 84 ? 9.543 -3.505 11.848 1.00 78.06 84 ASP A CA 1
ATOM 656 C C . ASP A 1 84 ? 8.417 -2.789 12.635 1.00 78.06 84 ASP A C 1
ATOM 658 O O . ASP A 1 84 ? 7.555 -2.134 12.044 1.00 78.06 84 ASP A O 1
ATOM 662 N N . PRO A 1 85 ? 8.416 -2.832 13.982 1.00 61.53 85 PRO A N 1
ATOM 663 C CA . PRO A 1 85 ? 7.416 -2.148 14.806 1.00 61.53 85 PRO A CA 1
ATOM 664 C C . PRO A 1 85 ? 7.454 -0.609 14.731 1.00 61.53 85 PRO A C 1
ATOM 666 O O . PRO A 1 85 ? 6.508 0.036 15.181 1.00 61.53 85 PRO A O 1
ATOM 669 N N . LYS A 1 86 ? 8.518 0.002 14.193 1.00 69.12 86 LYS A N 1
ATOM 670 C CA . LYS A 1 86 ? 8.635 1.459 13.966 1.00 69.12 86 LYS A CA 1
ATOM 671 C C . LYS A 1 86 ? 8.361 1.858 12.514 1.00 69.12 86 LYS A C 1
ATOM 673 O O . LYS A 1 86 ? 8.662 2.980 12.108 1.00 69.12 86 LYS A O 1
ATOM 678 N N . PHE A 1 87 ? 7.825 0.938 11.723 1.00 73.19 87 PHE A N 1
ATOM 679 C CA . PHE A 1 87 ? 7.620 1.126 10.301 1.00 73.19 87 PHE A CA 1
ATOM 680 C C . PHE A 1 87 ? 6.592 2.215 9.964 1.00 73.19 87 PHE A C 1
ATOM 682 O O . PHE A 1 87 ? 5.497 2.277 10.527 1.00 73.19 87 PHE A O 1
ATOM 689 N N . HIS A 1 88 ? 6.923 3.016 8.951 1.00 78.88 88 HIS A N 1
ATOM 690 C CA . HIS A 1 88 ? 6.007 3.944 8.298 1.00 78.88 88 HIS A CA 1
ATOM 691 C C . HIS A 1 88 ? 5.762 3.487 6.853 1.00 78.88 88 HIS A C 1
ATOM 693 O O . HIS A 1 88 ? 6.723 3.441 6.087 1.00 78.88 88 HIS A O 1
ATOM 699 N N . PRO A 1 89 ? 4.517 3.163 6.457 1.00 83.50 89 PRO A N 1
ATOM 700 C CA . PRO A 1 89 ? 4.226 2.672 5.114 1.00 83.50 89 PRO A CA 1
ATOM 701 C C . PRO A 1 89 ? 4.418 3.738 4.035 1.00 83.50 89 PRO A C 1
ATOM 703 O O . PRO A 1 89 ? 3.957 4.869 4.174 1.00 83.50 89 PRO A O 1
ATOM 706 N N . ALA A 1 90 ? 5.031 3.344 2.919 1.00 85.62 90 ALA A N 1
ATOM 707 C CA . ALA A 1 90 ? 5.146 4.158 1.717 1.00 85.62 90 ALA A CA 1
ATOM 708 C C . ALA A 1 90 ? 4.008 3.844 0.734 1.00 85.62 90 ALA A C 1
ATOM 710 O O . ALA A 1 90 ? 3.863 2.712 0.267 1.00 85.62 90 ALA A O 1
ATOM 711 N N . PHE A 1 91 ? 3.216 4.855 0.376 1.00 82.56 91 PHE A N 1
ATOM 712 C CA . PHE A 1 91 ? 2.087 4.698 -0.547 1.00 82.56 91 PHE A CA 1
ATOM 713 C C . PHE A 1 91 ? 2.483 4.913 -2.017 1.00 82.56 91 PHE A C 1
ATOM 715 O O . PHE A 1 91 ? 1.941 4.263 -2.908 1.00 82.56 91 PHE A O 1
ATOM 722 N N . SER A 1 92 ? 3.448 5.797 -2.288 1.00 78.50 92 SER A N 1
ATOM 723 C CA . SER A 1 92 ? 3.928 6.131 -3.635 1.00 78.50 92 SER A CA 1
ATOM 724 C C . SER A 1 92 ? 5.405 6.541 -3.641 1.00 78.50 92 SER A C 1
ATOM 726 O O . SER A 1 92 ? 5.987 6.816 -2.591 1.00 78.50 92 SER A O 1
ATOM 728 N N . SER A 1 93 ? 6.006 6.639 -4.832 1.00 65.19 93 SER A N 1
ATOM 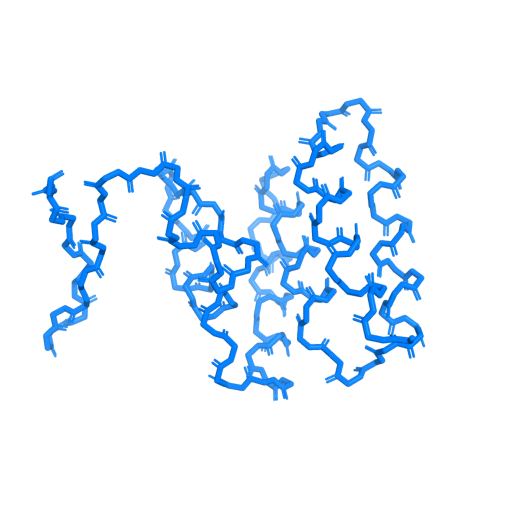729 C CA . SER A 1 93 ? 7.370 7.160 -5.013 1.00 65.19 93 SER A CA 1
ATOM 730 C C . SER A 1 93 ? 7.532 8.586 -4.467 1.00 65.19 93 SER A C 1
ATOM 732 O O . SER A 1 93 ? 8.608 8.940 -3.994 1.00 65.19 93 SER A O 1
ATOM 734 N N . ASN A 1 94 ? 6.453 9.379 -4.473 1.00 61.47 94 ASN A N 1
ATOM 735 C CA . ASN A 1 94 ? 6.428 10.735 -3.919 1.00 61.47 94 ASN A CA 1
ATOM 736 C C . ASN A 1 94 ? 6.261 10.740 -2.390 1.00 61.47 94 ASN A C 1
ATOM 738 O O . ASN A 1 94 ? 6.731 11.663 -1.732 1.00 61.47 94 ASN A O 1
ATOM 742 N N . THR A 1 95 ? 5.656 9.698 -1.805 1.00 60.50 95 THR A N 1
ATOM 743 C CA . THR A 1 95 ? 5.480 9.565 -0.346 1.00 60.50 95 THR A CA 1
ATOM 744 C C . THR A 1 95 ? 6.813 9.367 0.376 1.00 60.50 95 THR A C 1
ATOM 746 O O . THR A 1 95 ? 6.972 9.816 1.505 1.00 60.50 95 THR A O 1
ATOM 749 N N . ILE A 1 96 ? 7.822 8.793 -0.291 1.00 51.91 96 ILE A N 1
ATOM 750 C CA . ILE A 1 96 ? 9.197 8.744 0.237 1.00 51.91 96 ILE A CA 1
ATOM 751 C C . ILE A 1 96 ? 9.785 10.173 0.404 1.00 51.91 96 ILE A C 1
ATOM 753 O O . ILE A 1 96 ? 10.804 10.345 1.068 1.00 51.91 96 ILE A O 1
ATOM 757 N N . ILE A 1 97 ? 9.157 11.214 -0.171 1.00 46.50 97 ILE A N 1
ATOM 758 C CA . ILE A 1 97 ? 9.702 12.582 -0.266 1.00 46.50 97 ILE A CA 1
ATOM 759 C C . ILE A 1 97 ? 8.888 13.628 0.527 1.00 46.50 97 ILE A C 1
ATOM 761 O O . ILE A 1 97 ? 9.400 14.711 0.802 1.00 46.50 97 ILE A O 1
ATOM 765 N N . GLN A 1 98 ? 7.669 13.336 0.987 1.00 40.06 98 GLN A N 1
ATOM 766 C CA . GLN A 1 98 ? 6.868 14.290 1.768 1.00 40.06 98 GLN A CA 1
ATOM 767 C C . GLN A 1 98 ? 6.379 13.674 3.080 1.00 40.06 98 GLN A C 1
ATOM 769 O O . GLN A 1 98 ? 5.370 12.985 3.116 1.00 40.06 98 GLN A O 1
ATOM 774 N N . GLY A 1 99 ? 7.093 13.949 4.175 1.00 41.25 99 GLY A N 1
ATOM 775 C CA . GLY A 1 99 ? 6.590 13.668 5.527 1.00 41.25 99 GLY A CA 1
ATOM 776 C C . GLY A 1 99 ? 7.649 13.485 6.610 1.00 41.25 99 GLY A C 1
ATOM 777 O O . GLY A 1 99 ? 7.366 13.678 7.786 1.00 41.25 99 GLY A O 1
ATOM 778 N N . SER A 1 100 ? 8.892 13.198 6.237 1.00 40.41 100 SER A N 1
ATOM 779 C CA . SER A 1 100 ? 10.022 13.243 7.160 1.00 40.41 100 SER A CA 1
ATOM 780 C C . SER A 1 100 ? 11.249 13.716 6.404 1.00 40.41 100 SER A C 1
ATOM 782 O O . SER A 1 100 ? 11.560 13.168 5.349 1.00 40.41 100 SER A O 1
ATOM 784 N N . THR A 1 101 ? 11.963 14.698 6.943 1.00 41.62 101 THR A N 1
ATOM 785 C CA . THR A 1 101 ? 13.329 15.100 6.565 1.00 41.62 101 THR A CA 1
ATOM 786 C C . THR A 1 101 ? 14.337 13.982 6.859 1.00 41.62 101 THR A C 1
ATOM 788 O O . THR A 1 101 ? 15.353 14.163 7.521 1.00 41.62 101 THR A O 1
ATOM 791 N N . GLN A 1 102 ? 14.021 12.771 6.417 1.00 48.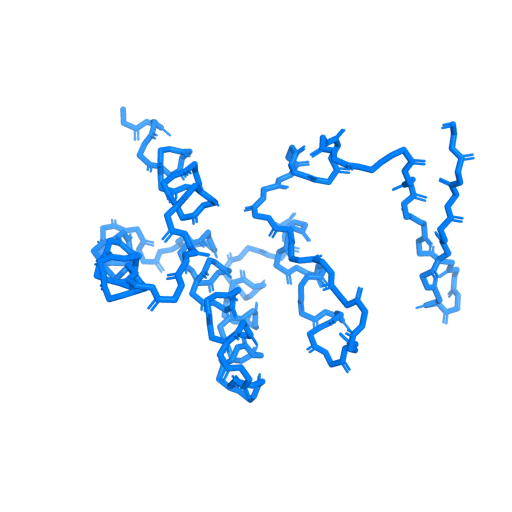84 102 GLN A N 1
ATOM 792 C CA . GLN A 1 102 ? 14.734 11.549 6.713 1.00 48.84 102 GLN A CA 1
ATOM 793 C C . GLN A 1 102 ? 14.927 10.812 5.396 1.00 48.84 102 GLN A C 1
ATOM 795 O O . GLN A 1 102 ? 14.067 10.072 4.926 1.00 48.84 102 GLN A O 1
ATOM 800 N N . LYS A 1 103 ? 16.077 11.059 4.772 1.00 45.59 103 LYS A N 1
ATOM 801 C CA . LYS A 1 103 ? 16.515 10.311 3.600 1.00 45.59 103 LYS A CA 1
ATOM 802 C C . LYS A 1 103 ? 17.011 8.954 4.089 1.00 45.59 103 LYS A C 1
ATOM 804 O O . LYS A 1 103 ? 18.040 8.876 4.756 1.00 45.59 103 LYS A O 1
ATOM 809 N N . LEU A 1 104 ? 16.285 7.888 3.769 1.00 44.81 104 LEU A N 1
ATOM 810 C CA . LEU A 1 104 ? 16.722 6.524 4.058 1.00 44.81 104 LEU A CA 1
ATOM 811 C C . LEU A 1 104 ? 17.732 6.086 2.997 1.00 44.81 104 LEU A C 1
ATOM 813 O O . LEU A 1 104 ? 17.498 6.252 1.800 1.00 44.81 104 LEU A O 1
ATOM 817 N N . THR A 1 105 ? 18.874 5.553 3.420 1.00 44.88 105 THR A N 1
ATOM 818 C CA . THR A 1 105 ? 19.859 4.945 2.514 1.00 44.88 105 THR A CA 1
ATOM 819 C C . THR A 1 105 ? 20.100 3.504 2.932 1.00 44.88 105 THR A C 1
ATOM 821 O O . THR A 1 105 ? 20.323 3.232 4.111 1.00 44.88 105 THR A O 1
ATOM 824 N N . ILE A 1 106 ? 20.047 2.596 1.955 1.00 45.84 106 ILE A N 1
ATOM 825 C CA . ILE A 1 106 ? 20.395 1.185 2.128 1.00 45.84 106 ILE A CA 1
ATOM 826 C C . ILE A 1 106 ? 21.907 1.070 1.938 1.00 45.84 106 ILE A C 1
ATOM 828 O O . ILE A 1 106 ? 22.438 1.387 0.869 1.00 45.84 106 ILE A O 1
ATOM 832 N N . THR A 1 107 ? 22.615 0.673 2.988 1.00 54.69 107 THR A N 1
ATOM 833 C CA . THR A 1 107 ? 24.059 0.434 2.935 1.00 54.69 107 THR A CA 1
ATOM 834 C C . THR A 1 107 ? 24.358 -0.892 2.228 1.00 54.69 107 THR A C 1
ATOM 836 O O . THR A 1 107 ? 23.483 -1.737 2.045 1.00 54.69 107 THR A O 1
ATOM 839 N N . LYS A 1 108 ? 25.605 -1.092 1.778 1.00 47.62 108 LYS A N 1
ATOM 840 C CA . LYS A 1 108 ? 26.008 -2.283 0.995 1.00 47.62 108 LYS A CA 1
ATOM 841 C C . LYS A 1 108 ? 25.821 -3.619 1.735 1.00 47.62 108 LYS A C 1
ATOM 843 O O . LYS A 1 108 ? 25.821 -4.664 1.097 1.00 47.62 108 LYS A O 1
ATOM 848 N N . ASP A 1 109 ? 25.680 -3.574 3.053 1.00 58.75 109 ASP A N 1
ATOM 849 C CA . ASP A 1 109 ? 25.402 -4.688 3.964 1.00 58.75 109 ASP A CA 1
ATOM 850 C C . ASP A 1 109 ? 23.903 -4.851 4.294 1.00 58.75 109 ASP A C 1
ATOM 852 O O . ASP A 1 109 ? 23.548 -5.714 5.089 1.00 58.75 109 ASP A O 1
ATOM 856 N N . GLY A 1 110 ? 23.018 -4.068 3.667 1.00 41.84 110 GLY A N 1
ATOM 857 C CA . GLY A 1 110 ? 21.562 -4.211 3.782 1.00 41.84 110 GLY A CA 1
ATOM 858 C C . GLY A 1 110 ? 20.924 -3.468 4.957 1.00 41.84 110 GLY A C 1
ATOM 859 O O . GLY A 1 110 ? 19.724 -3.609 5.174 1.00 41.84 110 GLY A O 1
ATOM 860 N N . ASN A 1 111 ? 21.684 -2.655 5.694 1.00 48.91 111 ASN A N 1
ATOM 861 C CA . ASN A 1 111 ? 21.146 -1.864 6.798 1.00 48.91 111 ASN A CA 1
ATOM 862 C C . ASN A 1 111 ? 20.460 -0.586 6.289 1.00 48.91 111 ASN A C 1
ATOM 864 O O . ASN A 1 111 ? 20.964 0.119 5.411 1.00 48.91 111 ASN A O 1
ATOM 868 N N . ILE A 1 112 ? 19.300 -0.264 6.866 1.00 52.69 112 ILE A N 1
ATOM 869 C CA . ILE A 1 112 ? 18.580 0.981 6.585 1.00 52.69 112 ILE A CA 1
ATOM 870 C C . ILE A 1 112 ? 19.092 2.042 7.556 1.00 52.69 112 ILE A C 1
ATOM 872 O O . ILE A 1 112 ? 18.896 1.933 8.765 1.00 52.69 112 ILE A O 1
ATOM 876 N N . THR A 1 113 ? 19.748 3.076 7.031 1.00 47.47 113 THR A N 1
ATOM 877 C CA . THR A 1 113 ? 20.204 4.211 7.843 1.00 47.47 113 THR A CA 1
ATOM 878 C C . THR A 1 113 ? 19.369 5.445 7.549 1.00 47.47 113 THR A C 1
ATOM 880 O O . THR A 1 113 ? 19.130 5.788 6.388 1.00 47.47 113 THR A O 1
ATOM 883 N N . VAL A 1 114 ? 18.953 6.123 8.617 1.00 52.81 114 VAL A N 1
ATOM 884 C CA . VAL A 1 114 ? 18.167 7.351 8.559 1.00 52.81 114 VAL A CA 1
ATOM 885 C C . VAL A 1 114 ? 19.094 8.564 8.534 1.00 52.81 114 VAL A C 1
ATOM 887 O O . VAL A 1 114 ? 19.791 8.832 9.513 1.00 52.81 114 VAL A O 1
ATOM 890 N N . ILE A 1 115 ? 19.107 9.308 7.427 1.00 48.53 115 ILE A N 1
ATOM 891 C CA . ILE A 1 115 ? 19.876 10.550 7.314 1.00 48.53 115 ILE A CA 1
ATOM 892 C C . ILE A 1 115 ? 18.930 11.729 7.535 1.00 48.53 115 ILE A C 1
ATOM 894 O O . ILE A 1 115 ? 18.015 11.938 6.740 1.00 48.53 115 ILE A O 1
ATOM 898 N N . HIS A 1 116 ? 19.172 12.493 8.599 1.00 43.81 116 HIS A N 1
ATOM 899 C CA . HIS A 1 116 ? 18.476 13.751 8.855 1.00 43.81 116 HIS A CA 1
ATOM 900 C C . HIS A 1 116 ? 19.089 14.838 7.964 1.00 43.81 116 HIS A C 1
ATOM 902 O O . HIS A 1 116 ? 20.308 15.027 7.997 1.00 43.81 116 HIS A O 1
ATOM 908 N N . ILE A 1 117 ? 18.265 15.511 7.159 1.00 55.59 117 ILE A N 1
ATOM 909 C CA . ILE A 1 117 ? 18.645 16.684 6.349 1.00 55.59 117 ILE A CA 1
ATOM 910 C C . ILE A 1 117 ? 17.949 17.932 6.870 1.00 55.59 117 ILE A C 1
ATOM 912 O O . ILE A 1 117 ? 16.739 17.836 7.170 1.00 55.59 117 ILE A O 1
#

InterPro domains:
  IPR011990 Tetratricopeptide-like helical domain superfamily [G3DSA:1.25.40.10] (21-83)
  IPR011990 Tetratricopeptide-like helical domain superfamily [SSF48452] (19-79)
  IPR019734 Tetratricopeptide repeat [PS50005] (39-72)
  IPR019734 Tetratricopeptide repeat [SM00028] (39-72)

Organism: NCBI:txid225084

Secondary structure (DSSP, 8-state):
-THHHHHHHHHHHHH-STTTHHHHHHHHHHHHHH-TT-HHHHHHHHHHHHHTT-HHHHHHHHHHHHHH-TT-HHHHHHHHHTT-TT-----STTTTTSS-SEEEEE-TTS-EEEEE-

Radius of gyration: 13.96 Å; chains: 1; bounding box: 41×29×32 Å